Protein AF-A0A958VMY9-F1 (afdb_monomer_lite)

Secondary structure (DSSP, 8-state):
-BSS--TT--HHHHHTTHHHHTTEEE-------GGGTTSSHHHHHHHHHHHHTTT-EEEEEES-HHHHHHHHHTT-EEEEE-SSSSP-EEEEE-

Structure (mmCIF, N/CA/C/O backbone):
data_AF-A0A958VMY9-F1
#
_entry.id   AF-A0A958VMY9-F1
#
loop_
_atom_site.group_PDB
_atom_site.id
_atom_site.type_symbol
_atom_site.label_atom_id
_atom_site.label_alt_id
_atom_site.label_comp_id
_atom_site.label_asym_id
_atom_site.label_entity_id
_atom_site.label_seq_id
_atom_site.pdbx_PDB_ins_code
_atom_site.Cartn_x
_atom_site.Cartn_y
_atom_site.Cartn_z
_atom_site.occupancy
_atom_site.B_iso_or_equiv
_atom_site.auth_seq_id
_atom_site.auth_comp_id
_atom_site.auth_asym_id
_atom_site.auth_atom_id
_atom_site.pdbx_PDB_model_num
ATOM 1 N N . VAL A 1 1 ? -7.004 -9.286 -1.888 1.00 83.50 1 VAL A N 1
ATOM 2 C CA . VAL A 1 1 ? -7.101 -8.333 -0.757 1.00 83.50 1 VAL A CA 1
ATOM 3 C C . VAL A 1 1 ? -7.350 -9.103 0.526 1.00 83.50 1 VAL A C 1
ATOM 5 O O . VAL A 1 1 ? -8.068 -10.097 0.483 1.00 83.50 1 VAL A O 1
ATOM 8 N N . LEU A 1 2 ? -6.710 -8.709 1.625 1.00 85.88 2 LEU A N 1
ATOM 9 C CA . LEU A 1 2 ? -6.688 -9.439 2.894 1.00 85.88 2 LEU A CA 1
ATOM 10 C C . LEU A 1 2 ? -7.306 -8.597 4.020 1.00 85.88 2 LEU A C 1
ATOM 12 O O . LEU A 1 2 ? -7.226 -7.372 4.008 1.00 85.88 2 LEU A O 1
ATOM 16 N N . LYS A 1 3 ? -7.911 -9.263 5.009 1.00 89.25 3 LYS A N 1
ATOM 17 C CA . LYS A 1 3 ? -8.450 -8.637 6.237 1.00 89.25 3 LYS A CA 1
ATOM 18 C C . LYS A 1 3 ? -7.509 -8.768 7.446 1.00 89.25 3 LYS A C 1
ATOM 20 O O . LYS A 1 3 ? -7.898 -8.465 8.565 1.00 89.25 3 LYS A O 1
ATOM 25 N N . LYS A 1 4 ? -6.304 -9.286 7.212 1.00 88.19 4 LYS A N 1
ATOM 26 C CA . LYS A 1 4 ? -5.199 -9.420 8.164 1.00 88.19 4 LYS A CA 1
ATOM 27 C C . LYS A 1 4 ? -3.883 -9.385 7.388 1.00 88.19 4 LYS A C 1
ATOM 29 O O . LYS A 1 4 ? -3.897 -9.622 6.178 1.00 88.19 4 LYS A O 1
ATOM 34 N N . LEU A 1 5 ? -2.777 -9.113 8.072 1.00 90.19 5 LEU A N 1
ATOM 35 C CA . LEU A 1 5 ? -1.450 -9.162 7.460 1.00 90.19 5 LEU A CA 1
ATOM 36 C C . LEU A 1 5 ? -1.023 -10.601 7.125 1.00 90.19 5 LEU A C 1
ATOM 38 O O . LEU A 1 5 ? -1.462 -11.538 7.808 1.00 90.19 5 LEU A O 1
ATOM 42 N N . PRO A 1 6 ? -0.185 -10.783 6.089 1.00 86.69 6 PRO A N 1
ATOM 43 C CA . PRO A 1 6 ? 0.510 -12.043 5.854 1.00 86.69 6 PRO A CA 1
ATOM 44 C C . PRO A 1 6 ? 1.534 -12.336 6.975 1.00 86.69 6 PRO A C 1
ATOM 46 O O . PRO A 1 6 ? 1.952 -11.409 7.672 1.00 86.69 6 PRO A O 1
ATOM 49 N N . PRO A 1 7 ? 1.928 -13.607 7.183 1.00 84.00 7 PRO A N 1
ATOM 50 C CA . PRO A 1 7 ? 2.963 -13.976 8.157 1.00 84.00 7 PRO A CA 1
ATOM 51 C C . PRO A 1 7 ? 4.306 -13.267 7.945 1.00 84.00 7 PRO A C 1
ATOM 53 O O . PRO A 1 7 ? 5.016 -13.018 8.912 1.00 84.00 7 PRO A O 1
ATOM 56 N N . GLU A 1 8 ? 4.628 -12.933 6.698 1.00 85.31 8 GLU A N 1
ATOM 57 C CA . GLU A 1 8 ? 5.883 -12.307 6.275 1.00 85.31 8 GLU A CA 1
ATOM 58 C C . GLU A 1 8 ? 5.850 -10.769 6.337 1.00 85.31 8 GLU A C 1
ATOM 60 O O . GLU A 1 8 ? 6.750 -10.119 5.817 1.00 85.31 8 GLU A O 1
ATOM 65 N N . ALA A 1 9 ? 4.809 -10.181 6.937 1.00 85.12 9 ALA A N 1
ATOM 66 C CA . ALA A 1 9 ? 4.662 -8.734 7.061 1.00 85.12 9 ALA A CA 1
ATOM 67 C C . ALA A 1 9 ? 5.796 -8.089 7.876 1.00 85.12 9 ALA A C 1
ATOM 69 O O . ALA A 1 9 ? 6.259 -8.649 8.876 1.00 85.12 9 ALA A O 1
ATOM 70 N N . SER A 1 10 ? 6.195 -6.885 7.475 1.00 85.56 10 SER A N 1
ATOM 71 C CA . SER A 1 10 ? 7.288 -6.134 8.084 1.00 85.56 10 SER A CA 1
ATOM 72 C C . SER A 1 10 ? 6.941 -5.629 9.495 1.00 85.56 10 SER A C 1
ATOM 74 O O . SER A 1 10 ? 5.805 -5.702 9.992 1.00 85.56 10 SER A O 1
ATOM 76 N N . GLN A 1 11 ? 7.944 -5.075 10.183 1.00 85.56 11 GLN A N 1
ATOM 77 C CA . GLN A 1 11 ? 7.693 -4.367 11.438 1.00 85.56 11 GLN A CA 1
ATOM 78 C C . GLN A 1 11 ? 6.848 -3.105 11.202 1.00 85.56 11 GLN A C 1
ATOM 80 O O . GLN A 1 11 ? 5.992 -2.789 12.033 1.00 85.56 11 GLN A O 1
ATOM 85 N N . LEU A 1 12 ? 7.041 -2.420 10.068 1.00 87.50 12 LEU A N 1
ATOM 86 C CA . LEU A 1 12 ? 6.246 -1.254 9.702 1.00 87.50 12 LEU A CA 1
ATOM 87 C C . LEU A 1 12 ? 4.784 -1.651 9.488 1.00 87.50 12 LEU A C 1
ATOM 89 O O . LEU A 1 12 ? 3.905 -1.057 10.108 1.00 87.50 12 LEU A O 1
ATOM 93 N N . ASP A 1 13 ? 4.512 -2.727 8.744 1.00 89.00 13 ASP A N 1
ATOM 94 C CA . ASP A 1 13 ? 3.163 -3.283 8.587 1.00 89.00 13 ASP A CA 1
ATOM 95 C C . ASP A 1 13 ? 2.471 -3.497 9.939 1.00 89.00 13 ASP A C 1
ATOM 97 O O . ASP A 1 13 ? 1.297 -3.158 10.135 1.00 89.00 13 ASP A O 1
ATOM 101 N N . SER A 1 14 ? 3.208 -4.054 10.904 1.00 89.75 14 SER A N 1
ATOM 102 C CA . SER A 1 14 ? 2.678 -4.353 12.233 1.00 89.75 14 SER A CA 1
ATOM 103 C C . SER A 1 14 ? 2.220 -3.109 12.992 1.00 89.75 14 SER A C 1
ATOM 105 O O . SER A 1 14 ? 1.208 -3.186 13.69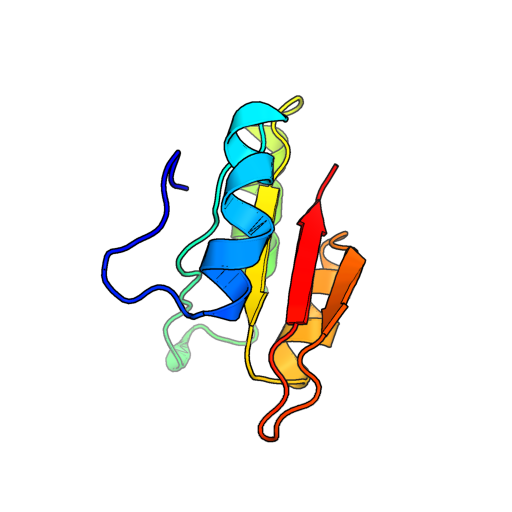5 1.00 89.75 14 SER A O 1
ATOM 107 N N . ASN A 1 15 ? 2.880 -1.966 12.794 1.00 93.31 15 ASN A N 1
ATOM 108 C CA . ASN A 1 15 ? 2.491 -0.686 13.392 1.00 93.31 15 ASN A CA 1
ATOM 109 C C . ASN A 1 15 ? 1.163 -0.156 12.817 1.00 93.31 15 ASN A C 1
ATOM 111 O O . ASN A 1 15 ? 0.464 0.624 13.464 1.00 93.31 15 ASN A O 1
ATOM 115 N N . TYR A 1 16 ? 0.768 -0.632 11.634 1.00 95.38 16 TYR A N 1
ATOM 116 C CA . TYR A 1 16 ? -0.420 -0.192 10.903 1.00 95.38 16 TYR A CA 1
ATOM 117 C C . TYR A 1 16 ? -1.580 -1.197 10.913 1.00 95.38 16 TYR A C 1
ATOM 119 O O . TYR A 1 16 ? -2.614 -0.956 10.288 1.00 95.38 16 TYR A O 1
ATOM 127 N N . LYS A 1 17 ? -1.497 -2.278 11.707 1.00 93.12 17 LYS A N 1
ATOM 128 C CA . LYS A 1 17 ? -2.588 -3.264 11.890 1.00 93.12 17 LYS A CA 1
ATOM 129 C C . LYS A 1 17 ? -3.936 -2.633 12.264 1.00 93.12 17 LYS A C 1
ATOM 131 O O . LYS A 1 17 ? -4.976 -3.153 11.860 1.00 93.12 17 LYS A O 1
ATOM 136 N N . TYR A 1 18 ? -3.937 -1.495 12.965 1.00 94.25 18 TYR A N 1
ATOM 137 C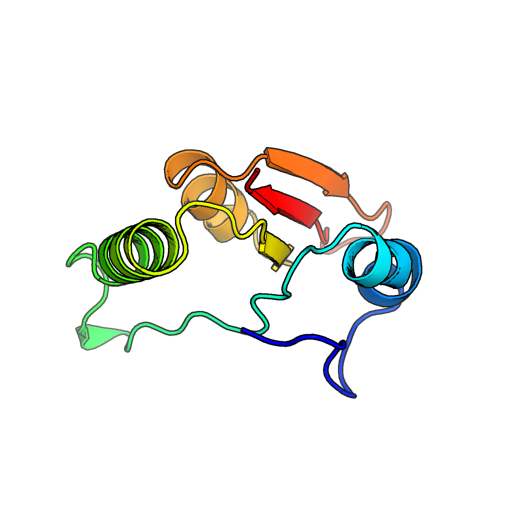 CA . TYR A 1 18 ? -5.161 -0.763 13.321 1.00 94.25 18 TYR A CA 1
ATOM 138 C C . TYR A 1 18 ? -5.997 -0.351 12.091 1.00 94.25 18 TYR A C 1
ATOM 140 O O . TYR A 1 18 ? -7.193 -0.077 12.202 1.00 94.25 18 TYR A O 1
ATOM 148 N N . LEU A 1 19 ? -5.405 -0.297 10.891 1.00 95.94 19 LEU A N 1
ATOM 149 C CA . LEU A 1 19 ? -6.128 0.021 9.661 1.00 95.94 19 LEU A CA 1
ATOM 150 C C . LEU A 1 19 ? -7.216 -1.015 9.338 1.00 95.94 19 LEU A C 1
ATOM 152 O O . LEU A 1 19 ? -8.253 -0.631 8.790 1.00 95.94 19 LEU A O 1
ATOM 156 N N . PHE A 1 20 ? -7.059 -2.280 9.746 1.00 94.94 20 PHE A N 1
ATOM 157 C CA . PHE A 1 20 ? -8.131 -3.277 9.613 1.00 94.94 20 PHE A CA 1
ATOM 158 C C . PHE A 1 20 ? -9.364 -2.911 10.444 1.00 94.94 20 PHE A C 1
ATOM 160 O O . PHE A 1 20 ? -10.487 -3.041 9.959 1.00 94.94 20 PHE A O 1
ATOM 167 N N . GLU A 1 21 ? -9.171 -2.382 11.654 1.00 93.94 21 GLU A N 1
ATOM 168 C CA . GLU A 1 21 ? -10.260 -1.916 12.525 1.00 93.94 21 GLU A CA 1
ATOM 169 C C . GLU A 1 21 ? -10.962 -0.686 11.932 1.00 93.94 21 GLU A C 1
ATOM 171 O O . GLU A 1 21 ? -12.176 -0.531 12.047 1.00 93.94 21 GLU A O 1
ATOM 176 N N . LYS A 1 22 ? -10.219 0.153 11.196 1.00 94.69 22 LYS A N 1
ATOM 177 C CA . LYS A 1 22 ? -10.767 1.278 10.414 1.00 94.69 22 LYS A CA 1
ATOM 178 C C . LYS A 1 22 ? -11.433 0.847 9.099 1.00 94.69 22 LYS A C 1
ATOM 180 O O . LYS A 1 22 ? -11.832 1.708 8.305 1.00 94.69 22 LYS A O 1
ATOM 185 N N . GLY A 1 23 ? -11.550 -0.459 8.861 1.00 94.38 23 GLY A N 1
ATOM 18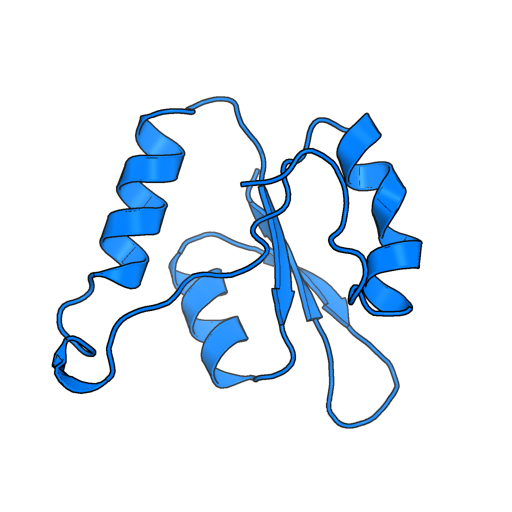6 C CA . GLY A 1 23 ? -12.221 -1.049 7.707 1.00 94.38 23 GLY A CA 1
ATOM 187 C C . GLY A 1 23 ? -11.385 -1.086 6.429 1.00 94.38 23 GLY A C 1
ATOM 188 O O . GLY A 1 23 ? -11.949 -1.329 5.362 1.00 94.38 23 GLY A O 1
ATOM 189 N N . TYR A 1 24 ? -10.072 -0.847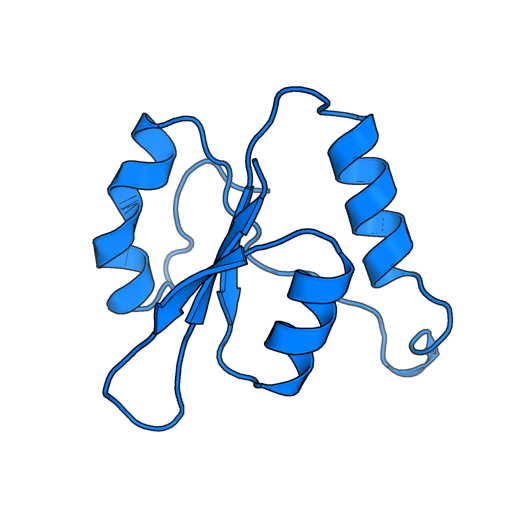 6.494 1.00 96.75 24 TYR A N 1
ATOM 190 C CA . TYR A 1 24 ? -9.191 -0.988 5.335 1.00 96.75 24 TYR A CA 1
ATOM 191 C C . TYR A 1 24 ? -8.873 -2.462 5.062 1.00 96.75 2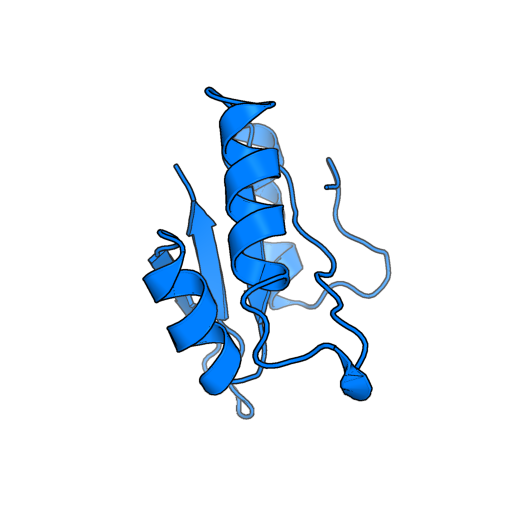4 TYR A C 1
ATOM 193 O O . TYR A 1 24 ? -8.679 -3.258 5.979 1.00 96.75 24 TYR A O 1
ATOM 201 N N . GLN A 1 25 ? -8.774 -2.822 3.784 1.00 95.69 25 GLN A N 1
ATOM 202 C CA . GLN A 1 25 ? -8.278 -4.124 3.342 1.00 95.69 25 GLN A CA 1
ATOM 203 C C . GLN A 1 25 ? -6.856 -4.000 2.801 1.00 95.69 25 GLN A C 1
ATOM 205 O O . GLN A 1 25 ? -6.529 -3.042 2.106 1.00 95.69 25 GLN A O 1
ATOM 210 N N . TYR A 1 26 ? -6.021 -4.986 3.093 1.00 96.06 26 TYR A N 1
ATOM 211 C CA . TYR A 1 26 ? -4.617 -4.979 2.705 1.00 96.06 26 TYR A CA 1
ATOM 212 C C . TYR A 1 26 ? -4.424 -5.571 1.301 1.00 96.06 26 TYR A C 1
ATOM 214 O O . TYR A 1 26 ? -4.964 -6.642 0.984 1.00 96.06 26 TYR A O 1
ATOM 222 N N . ILE A 1 27 ? -3.670 -4.891 0.440 1.00 95.19 27 ILE A N 1
ATOM 223 C CA . ILE A 1 27 ? -3.221 -5.428 -0.850 1.00 95.19 27 ILE A CA 1
ATOM 224 C C . ILE A 1 27 ? -1.826 -6.014 -0.636 1.00 95.19 27 ILE A C 1
ATOM 226 O O . ILE A 1 27 ? -0.844 -5.292 -0.705 1.00 95.19 27 ILE A O 1
ATOM 230 N N . GLY A 1 28 ? -1.750 -7.324 -0.377 1.00 91.69 28 GLY A N 1
ATOM 231 C CA . GLY A 1 28 ? -0.465 -7.972 -0.084 1.00 91.69 28 GLY A CA 1
ATOM 232 C C . GLY A 1 28 ? 0.466 -8.117 -1.285 1.00 91.69 28 GLY A C 1
ATOM 233 O O . GLY A 1 28 ? 1.674 -8.057 -1.128 1.00 91.69 28 GLY A O 1
ATOM 234 N N . PHE A 1 29 ? -0.075 -8.292 -2.490 1.00 90.62 29 PHE A N 1
ATOM 235 C CA . PHE A 1 29 ? 0.715 -8.209 -3.715 1.00 90.62 29 PHE A CA 1
ATOM 236 C C . PHE A 1 29 ? -0.176 -7.866 -4.908 1.00 90.62 29 PHE A C 1
ATOM 238 O O . PHE A 1 29 ? -1.346 -8.257 -4.973 1.00 90.62 29 PHE A O 1
ATOM 245 N N . LEU A 1 30 ? 0.408 -7.163 -5.874 1.00 93.25 30 LEU A N 1
ATOM 246 C CA . LEU A 1 30 ? -0.133 -6.971 -7.212 1.00 93.25 30 LEU A CA 1
ATOM 247 C C . LEU A 1 30 ? 0.968 -7.333 -8.200 1.00 93.25 30 LEU A C 1
ATOM 249 O O . LEU A 1 30 ? 1.998 -6.668 -8.262 1.00 93.25 30 LEU A O 1
ATOM 253 N N . PHE A 1 31 ? 0.754 -8.394 -8.970 1.00 92.62 31 PHE A N 1
ATOM 254 C CA . PHE A 1 31 ? 1.769 -8.911 -9.874 1.00 92.62 31 PHE A CA 1
ATOM 255 C C . PHE A 1 31 ? 1.279 -8.887 -11.317 1.00 92.62 31 PHE A C 1
ATOM 257 O O . PHE A 1 31 ? 0.223 -9.428 -11.644 1.00 92.62 31 PHE A O 1
ATOM 264 N N . VAL A 1 32 ? 2.090 -8.293 -12.190 1.00 92.69 32 VAL A N 1
ATOM 265 C CA . VAL A 1 32 ? 1.945 -8.387 -13.642 1.00 92.69 32 VAL A CA 1
ATOM 266 C C . VAL A 1 32 ? 3.187 -9.084 -14.175 1.00 92.69 32 VAL A C 1
ATOM 268 O O . VAL A 1 32 ? 4.312 -8.625 -13.930 1.00 92.69 32 VAL A O 1
ATOM 271 N N . LYS A 1 33 ? 2.971 -10.184 -14.906 1.00 91.88 33 LYS A N 1
ATOM 272 C CA . LYS A 1 33 ? 4.044 -10.942 -15.558 1.00 91.88 33 LYS A CA 1
ATOM 273 C C . LYS A 1 33 ? 4.950 -9.994 -16.358 1.00 91.88 33 LYS A C 1
ATOM 275 O O . LYS A 1 33 ? 4.400 -9.124 -17.039 1.00 91.88 33 LYS A O 1
ATOM 280 N N . PRO A 1 34 ? 6.290 -10.110 -16.277 1.00 92.38 34 PRO A N 1
ATOM 281 C CA . PRO A 1 34 ? 7.220 -9.190 -16.935 1.00 92.38 34 PRO A CA 1
ATOM 282 C C . PRO A 1 34 ? 6.904 -8.915 -18.409 1.00 92.38 34 PRO A C 1
ATOM 284 O O . PRO A 1 34 ? 6.871 -7.758 -18.821 1.00 92.38 34 PRO A O 1
ATOM 287 N N . GLU A 1 35 ? 6.583 -9.961 -19.164 1.00 94.62 35 GLU A N 1
ATOM 288 C CA . GLU A 1 35 ? 6.225 -9.930 -20.583 1.00 94.62 35 GLU A CA 1
ATOM 289 C C . GLU A 1 35 ? 4.901 -9.207 -20.882 1.00 94.62 35 GLU A C 1
ATOM 291 O O . GLU A 1 35 ? 4.674 -8.785 -22.009 1.00 94.62 35 GLU A O 1
ATOM 296 N N . MET A 1 36 ? 4.056 -9.006 -19.868 1.00 92.31 36 MET A N 1
ATOM 297 C CA . MET A 1 36 ? 2.772 -8.301 -19.963 1.00 92.31 36 MET A CA 1
ATOM 298 C C . MET A 1 36 ? 2.815 -6.900 -19.329 1.00 92.31 36 MET A C 1
ATOM 300 O O . MET A 1 36 ? 1.788 -6.221 -19.218 1.00 92.31 36 MET A O 1
ATOM 304 N N . ARG A 1 37 ? 3.984 -6.435 -18.869 1.00 87.38 37 ARG A N 1
ATOM 305 C CA . ARG A 1 37 ? 4.138 -5.072 -18.336 1.00 87.38 37 ARG A CA 1
ATOM 306 C C . ARG A 1 37 ? 3.998 -4.040 -19.459 1.00 87.38 37 ARG A C 1
ATOM 308 O O . ARG A 1 37 ? 4.074 -4.365 -20.633 1.00 87.38 37 ARG A O 1
ATOM 315 N N . LYS A 1 38 ? 3.787 -2.772 -19.091 1.00 85.75 38 LYS A N 1
ATOM 316 C CA . LYS A 1 38 ? 3.528 -1.643 -20.019 1.00 85.75 38 LYS A CA 1
ATOM 317 C C . LYS A 1 38 ? 2.197 -1.711 -20.789 1.00 85.75 38 LYS A C 1
ATOM 319 O O . LYS A 1 38 ? 1.907 -0.803 -21.554 1.00 85.75 38 LYS A O 1
ATOM 324 N N . HIS A 1 39 ? 1.344 -2.692 -20.497 1.00 89.69 39 HIS A N 1
ATOM 325 C CA . HIS A 1 39 ? -0.034 -2.777 -21.000 1.00 89.69 39 HIS A CA 1
ATOM 326 C C . HIS A 1 39 ? -1.082 -2.245 -20.003 1.00 89.69 39 HIS A C 1
ATOM 328 O O . HIS A 1 39 ? -2.243 -2.619 -20.069 1.00 89.69 39 HIS A O 1
ATOM 334 N N . HIS A 1 40 ? -0.679 -1.419 -19.028 1.00 92.25 40 HIS A N 1
ATOM 335 C CA . HIS A 1 40 ? -1.554 -0.836 -17.991 1.00 92.25 40 HIS A CA 1
ATOM 336 C C . HIS A 1 40 ? -2.350 -1.825 -17.111 1.00 92.25 40 HIS A C 1
ATOM 338 O O . HIS A 1 40 ? -3.148 -1.390 -16.284 1.00 92.25 40 HIS A O 1
ATOM 344 N N . LEU A 1 41 ? -2.073 -3.129 -17.193 1.00 95.19 41 LEU A N 1
ATOM 345 C CA . LEU A 1 41 ? -2.830 -4.182 -16.502 1.00 95.19 41 LEU A CA 1
ATOM 346 C C . LEU A 1 41 ? -2.913 -4.002 -14.979 1.00 95.19 41 LEU A C 1
ATOM 348 O O . LEU A 1 41 ? -3.953 -4.262 -14.385 1.00 95.19 41 LEU A O 1
ATOM 352 N N . GLY A 1 42 ? -1.845 -3.522 -14.333 1.00 95.25 42 GLY A N 1
ATOM 353 C CA . GLY A 1 42 ? -1.872 -3.250 -12.890 1.00 95.25 42 GLY A CA 1
ATOM 354 C C . GLY A 1 42 ? -2.851 -2.127 -12.527 1.00 95.25 42 GLY A C 1
ATOM 355 O O . GLY A 1 42 ? -3.619 -2.246 -11.574 1.00 95.25 42 GLY A O 1
ATOM 356 N N . SER A 1 43 ? -2.871 -1.056 -13.323 1.00 96.19 43 SER A N 1
ATOM 357 C CA . SER A 1 43 ? -3.818 0.052 -13.155 1.00 96.19 43 SER A CA 1
ATOM 358 C C . SER A 1 43 ? -5.252 -0.360 -13.469 1.00 96.19 43 SER A C 1
ATOM 360 O O . SER A 1 43 ? -6.183 0.046 -12.771 1.00 96.19 43 SER A O 1
ATOM 362 N N . GLU A 1 44 ? -5.444 -1.184 -14.497 1.00 96.56 44 GLU A N 1
ATOM 363 C CA . GLU A 1 44 ? -6.752 -1.734 -14.840 1.00 96.56 44 GLU A CA 1
ATOM 364 C C . GLU A 1 44 ? -7.283 -2.624 -13.715 1.00 96.56 44 GLU A C 1
ATOM 366 O O . GLU A 1 44 ? -8.419 -2.445 -13.276 1.00 96.56 44 GLU A O 1
ATOM 371 N N . TRP A 1 45 ? -6.439 -3.495 -13.158 1.00 96.19 45 TRP A N 1
ATOM 372 C CA . TRP A 1 45 ? -6.799 -4.330 -12.018 1.00 96.19 45 TRP A CA 1
ATOM 373 C C . TRP A 1 45 ? -7.221 -3.491 -10.806 1.00 96.19 45 TRP A C 1
ATOM 375 O O . TRP A 1 45 ? -8.288 -3.729 -10.242 1.00 96.19 45 TRP A O 1
ATOM 385 N N . LEU A 1 46 ? -6.450 -2.455 -10.445 1.00 96.44 46 LEU A N 1
ATOM 386 C CA . LEU A 1 46 ? -6.821 -1.534 -9.362 1.00 96.44 46 LEU A CA 1
ATOM 387 C C . LEU A 1 46 ? -8.135 -0.808 -9.667 1.00 96.44 46 LEU A C 1
ATOM 389 O O . LEU A 1 46 ? -8.955 -0.604 -8.775 1.00 96.44 46 LEU A O 1
ATOM 393 N N . THR A 1 47 ? -8.361 -0.420 -10.920 1.00 95.50 47 THR A N 1
ATOM 394 C CA . THR A 1 47 ? -9.602 0.235 -11.349 1.00 95.50 47 THR A CA 1
ATOM 395 C C . THR A 1 47 ? -10.803 -0.690 -11.192 1.00 95.50 47 THR A C 1
ATOM 397 O O . THR A 1 47 ? -11.825 -0.272 -10.648 1.00 95.50 47 THR A O 1
ATOM 400 N N . LEU A 1 48 ? -10.685 -1.947 -11.621 1.00 95.25 48 LEU A N 1
ATOM 401 C CA . LEU A 1 48 ? -11.735 -2.953 -11.477 1.00 95.25 48 LEU A CA 1
ATOM 402 C C . LEU A 1 48 ? -11.987 -3.300 -10.010 1.00 95.25 48 LEU A C 1
ATOM 404 O O . LEU A 1 48 ? -13.146 -3.354 -9.605 1.00 95.25 48 LEU A O 1
ATOM 408 N N . LEU A 1 49 ? -10.932 -3.444 -9.202 1.00 94.31 49 LEU A N 1
ATOM 409 C CA . LEU A 1 49 ? -11.043 -3.660 -7.759 1.00 94.31 49 LEU A CA 1
ATOM 410 C C . LEU A 1 49 ? -11.863 -2.539 -7.109 1.00 94.31 49 LEU A C 1
ATOM 412 O O . LEU A 1 49 ? -12.888 -2.804 -6.488 1.00 94.31 49 LEU A O 1
ATOM 416 N N . LYS A 1 50 ? -11.459 -1.282 -7.321 1.00 93.19 50 LYS A N 1
ATOM 417 C CA . LYS A 1 50 ? -12.136 -0.101 -6.766 1.00 93.19 50 LYS A CA 1
ATOM 418 C C . LYS A 1 50 ? -13.595 0.002 -7.221 1.00 93.19 50 LYS A C 1
ATOM 420 O O . LYS A 1 50 ? -14.462 0.330 -6.418 1.00 93.19 50 LYS A O 1
ATOM 425 N N . LYS A 1 51 ? -13.887 -0.315 -8.489 1.00 92.81 51 LYS A N 1
ATOM 426 C CA . LYS A 1 51 ? -15.261 -0.333 -9.024 1.00 92.81 51 LYS A CA 1
ATOM 427 C C . LYS A 1 51 ? -16.120 -1.427 -8.391 1.00 92.81 51 LYS A C 1
ATOM 429 O O . LYS A 1 51 ? -17.265 -1.161 -8.039 1.00 92.81 51 LYS A O 1
ATOM 434 N N . ALA A 1 52 ? -15.578 -2.634 -8.235 1.00 90.88 52 ALA A N 1
ATOM 435 C CA . ALA A 1 52 ? -16.288 -3.761 -7.635 1.00 90.88 52 ALA A CA 1
ATOM 436 C C . ALA A 1 52 ? -16.582 -3.535 -6.143 1.00 90.88 52 ALA A C 1
ATOM 438 O O . ALA A 1 52 ? -17.558 -4.063 -5.613 1.00 90.88 52 ALA A O 1
ATOM 439 N N . THR A 1 53 ? -15.761 -2.731 -5.465 1.00 86.44 53 THR A N 1
ATOM 440 C CA . THR A 1 53 ? -15.872 -2.468 -4.030 1.00 86.44 53 THR A CA 1
ATOM 441 C C . THR A 1 53 ? -15.902 -0.966 -3.738 1.00 86.44 53 THR A C 1
ATOM 443 O O . THR A 1 53 ? -15.041 -0.445 -3.034 1.00 86.44 53 THR A O 1
ATOM 446 N N . SER A 1 54 ? -16.901 -0.255 -4.261 1.00 79.38 54 SER A N 1
ATOM 447 C CA . SER A 1 54 ? -16.954 1.221 -4.275 1.00 79.38 54 SER A CA 1
ATOM 448 C C . SER A 1 54 ? -16.885 1.932 -2.913 1.00 79.38 54 SER A C 1
ATOM 450 O O . SER A 1 54 ? -16.646 3.134 -2.871 1.00 79.38 54 SER A O 1
ATOM 452 N N . LYS A 1 55 ? -17.092 1.221 -1.797 1.00 88.62 55 LYS A N 1
ATOM 453 C CA . LYS A 1 55 ? -16.964 1.752 -0.422 1.00 88.62 55 LYS A CA 1
ATOM 454 C C . LYS A 1 55 ? -15.743 1.213 0.333 1.00 88.62 55 LYS A C 1
ATOM 456 O O . LYS A 1 55 ? -15.561 1.530 1.508 1.00 88.62 55 LYS A O 1
ATOM 461 N N . GLN A 1 56 ? -14.961 0.340 -0.296 1.00 94.62 56 GLN A N 1
ATOM 462 C CA . GLN A 1 56 ? -13.845 -0.339 0.343 1.00 94.62 56 GLN A CA 1
ATOM 463 C C . GLN A 1 56 ? -12.584 0.508 0.251 1.00 94.62 56 GLN A C 1
ATOM 465 O O . GLN A 1 56 ? -12.165 0.917 -0.828 1.00 94.62 56 GLN A O 1
ATOM 470 N N . ARG A 1 57 ? -11.950 0.693 1.405 1.00 96.19 57 ARG A N 1
ATOM 471 C CA . ARG A 1 57 ? -10.656 1.359 1.524 1.00 96.19 57 ARG A CA 1
ATOM 472 C C . ARG A 1 57 ? -9.538 0.333 1.466 1.00 96.19 57 ARG A C 1
ATOM 474 O O . ARG A 1 57 ? -9.715 -0.790 1.951 1.00 96.19 57 ARG A O 1
ATOM 481 N N . PHE A 1 58 ? -8.393 0.712 0.921 1.00 97.19 58 PHE A N 1
ATOM 482 C CA . PHE A 1 58 ? -7.253 -0.189 0.779 1.00 97.19 58 PHE A CA 1
ATOM 483 C C . PHE A 1 58 ? -5.998 0.396 1.390 1.00 97.19 58 PHE A C 1
ATOM 485 O O . PHE A 1 58 ? -5.837 1.611 1.435 1.00 97.19 58 PHE A O 1
ATOM 492 N N . TRP A 1 59 ? -5.113 -0.471 1.852 1.00 97.50 59 TRP A N 1
ATOM 493 C CA . TRP A 1 59 ? -3.776 -0.079 2.262 1.00 97.50 59 TRP A CA 1
ATOM 494 C C . TRP A 1 59 ? -2.756 -1.120 1.826 1.00 97.50 59 TRP A C 1
ATOM 496 O O . TRP A 1 59 ? -3.117 -2.263 1.528 1.00 97.50 59 TRP A O 1
ATOM 506 N N . LEU A 1 60 ? -1.507 -0.692 1.717 1.00 96.94 60 LEU A N 1
ATOM 507 C CA . LEU A 1 60 ? -0.379 -1.514 1.306 1.00 96.94 60 LEU A CA 1
ATOM 508 C C . LEU A 1 60 ? 0.928 -0.888 1.778 1.00 96.94 60 LEU A C 1
ATOM 510 O O . LEU A 1 60 ? 0.978 0.309 2.071 1.00 96.94 60 LEU A O 1
ATOM 514 N N . THR A 1 61 ? 1.963 -1.709 1.787 1.00 95.62 61 THR A N 1
ATOM 515 C CA . THR A 1 61 ? 3.353 -1.317 1.992 1.00 95.62 61 THR A CA 1
ATOM 516 C C . THR A 1 61 ? 4.168 -1.630 0.746 1.00 95.62 61 THR A C 1
ATOM 518 O O . THR A 1 61 ? 3.845 -2.551 -0.009 1.00 95.62 61 THR A O 1
ATOM 521 N N . ILE A 1 62 ? 5.171 -0.801 0.470 1.00 95.12 62 ILE A N 1
ATOM 522 C CA . ILE A 1 62 ? 6.084 -0.952 -0.670 1.00 95.12 62 ILE A CA 1
ATOM 523 C C . ILE A 1 62 ? 7.498 -0.572 -0.263 1.00 95.12 62 ILE A C 1
ATOM 525 O O . ILE A 1 62 ? 7.673 0.322 0.552 1.00 95.12 62 ILE A O 1
ATOM 529 N N . GLU A 1 63 ? 8.486 -1.177 -0.912 1.00 92.94 63 GLU A N 1
ATOM 530 C CA . GLU A 1 63 ? 9.916 -0.936 -0.653 1.00 92.94 63 GLU A CA 1
ATOM 531 C C . GLU A 1 63 ? 10.645 -0.354 -1.882 1.00 92.94 63 GLU A C 1
ATOM 533 O O . GLU A 1 63 ? 11.857 -0.166 -1.888 1.00 92.94 63 GLU A O 1
ATOM 538 N N . GLU A 1 64 ? 9.908 -0.055 -2.960 1.00 92.12 64 GLU A N 1
ATOM 539 C CA . GLU A 1 64 ? 10.468 0.488 -4.201 1.00 92.12 64 GLU A CA 1
ATOM 540 C C . GLU A 1 64 ? 9.840 1.839 -4.560 1.00 92.12 64 GLU A C 1
ATOM 542 O O . GLU A 1 64 ? 8.626 1.957 -4.746 1.00 92.12 64 GLU A O 1
ATOM 547 N N . GLU A 1 65 ? 10.676 2.852 -4.789 1.00 91.50 65 GLU A N 1
ATOM 548 C CA . GLU A 1 65 ? 10.221 4.198 -5.165 1.00 91.50 65 GLU A CA 1
ATOM 549 C C . GLU A 1 65 ? 9.414 4.208 -6.479 1.00 91.50 65 GLU A C 1
ATOM 551 O O . GLU A 1 65 ? 8.446 4.955 -6.635 1.00 91.50 65 GLU A O 1
ATOM 556 N N . SER A 1 66 ? 9.744 3.319 -7.423 1.00 91.88 66 SER A N 1
ATOM 557 C CA . SER A 1 66 ? 8.984 3.194 -8.674 1.00 91.88 66 SER A CA 1
ATOM 558 C C . SER A 1 66 ? 7.528 2.757 -8.438 1.00 91.88 66 SER A C 1
ATOM 560 O O . SER A 1 66 ? 6.614 3.213 -9.137 1.00 91.88 66 SER A O 1
ATOM 562 N N . LEU A 1 67 ? 7.293 1.928 -7.412 1.00 94.06 67 LEU A N 1
ATOM 563 C CA . LEU A 1 67 ? 5.960 1.498 -7.002 1.00 94.06 67 LEU A CA 1
ATOM 564 C C . LEU A 1 67 ? 5.201 2.634 -6.325 1.00 94.06 67 LEU A C 1
ATOM 566 O O . LEU A 1 67 ? 4.002 2.771 -6.566 1.00 94.06 67 LEU A O 1
ATOM 570 N N . LYS A 1 68 ? 5.883 3.488 -5.556 1.00 95.88 68 LYS A N 1
ATOM 571 C CA . LYS A 1 68 ? 5.278 4.671 -4.927 1.00 95.88 68 LYS A CA 1
ATOM 572 C C . LYS A 1 68 ? 4.594 5.538 -5.976 1.00 95.88 68 LYS A C 1
ATOM 574 O O . LYS A 1 68 ? 3.388 5.767 -5.901 1.00 95.88 68 LYS A O 1
ATOM 579 N N . TYR A 1 69 ? 5.330 5.897 -7.027 1.00 94.31 69 TYR A N 1
ATOM 580 C CA . TYR A 1 69 ? 4.789 6.677 -8.138 1.00 94.31 69 TYR A CA 1
ATOM 581 C C . TYR A 1 69 ? 3.634 5.966 -8.863 1.00 94.31 69 TYR A C 1
ATOM 583 O O . TYR A 1 69 ? 2.638 6.591 -9.240 1.00 94.31 69 TYR A O 1
ATOM 591 N N . PHE A 1 70 ? 3.738 4.647 -9.058 1.00 95.56 70 PHE A N 1
ATOM 592 C CA . PHE A 1 70 ? 2.659 3.850 -9.639 1.00 95.56 70 PHE A CA 1
ATOM 593 C C . PHE A 1 70 ? 1.383 3.914 -8.787 1.00 95.56 70 PHE A C 1
ATOM 595 O O . PHE A 1 70 ? 0.302 4.154 -9.329 1.00 95.56 70 PHE A O 1
ATOM 602 N N . TYR A 1 71 ? 1.477 3.729 -7.473 1.00 97.56 71 TYR A N 1
ATOM 603 C CA . TYR A 1 71 ? 0.315 3.736 -6.587 1.00 97.56 71 TYR A CA 1
ATOM 604 C C . TYR A 1 71 ? -0.275 5.140 -6.412 1.00 97.56 71 TYR A C 1
ATOM 606 O O . TYR A 1 71 ? -1.500 5.276 -6.459 1.00 97.56 71 TYR A O 1
ATOM 614 N N . GLU A 1 72 ? 0.551 6.187 -6.336 1.00 97.50 72 GLU A N 1
ATOM 615 C CA . GLU A 1 72 ? 0.100 7.588 -6.338 1.00 97.50 72 GLU A CA 1
ATOM 616 C C . GLU A 1 72 ? -0.724 7.908 -7.591 1.00 97.50 72 GLU A C 1
ATOM 618 O O . GLU A 1 72 ? -1.852 8.398 -7.498 1.00 97.50 72 GLU A O 1
ATOM 623 N N . LYS A 1 73 ? -0.240 7.512 -8.776 1.00 96.12 73 LYS A N 1
ATOM 624 C CA . LYS A 1 73 ? -0.997 7.628 -10.036 1.00 96.12 73 LYS A CA 1
ATOM 625 C C . LYS A 1 73 ? -2.322 6.868 -10.036 1.00 96.12 73 LYS A C 1
ATOM 627 O O . LYS A 1 73 ? -3.234 7.228 -10.776 1.00 96.12 73 LYS A O 1
ATOM 632 N N . ASN A 1 74 ? -2.436 5.814 -9.232 1.00 97.06 74 ASN A N 1
ATOM 633 C CA . ASN A 1 74 ? -3.658 5.028 -9.083 1.00 97.06 74 ASN A CA 1
ATOM 634 C C . ASN A 1 74 ? -4.550 5.501 -7.918 1.00 97.06 74 ASN A C 1
ATOM 636 O O . ASN A 1 74 ? -5.556 4.842 -7.621 1.00 97.06 74 ASN A O 1
ATOM 640 N N . GLY A 1 75 ? -4.233 6.652 -7.317 1.00 96.75 75 GLY A N 1
ATOM 641 C CA . GLY A 1 75 ? -5.044 7.339 -6.313 1.00 96.75 75 GLY A CA 1
ATOM 642 C C . GLY A 1 75 ? -4.715 6.982 -4.865 1.00 96.75 75 GLY A C 1
ATOM 643 O O . GLY A 1 75 ? -5.488 7.338 -3.979 1.00 96.75 75 GLY A O 1
ATOM 644 N N . PHE A 1 76 ? -3.621 6.263 -4.613 1.00 97.81 76 PHE A N 1
ATOM 645 C CA . PHE A 1 76 ? -3.139 6.041 -3.253 1.00 97.81 76 PHE A CA 1
ATOM 646 C C . PHE A 1 76 ? -2.375 7.268 -2.749 1.00 97.81 76 PHE A C 1
ATOM 648 O O . PHE A 1 76 ? -1.802 8.025 -3.527 1.00 97.81 76 PHE A O 1
ATOM 655 N N . THR A 1 77 ? -2.328 7.439 -1.435 1.00 97.94 77 THR A N 1
ATOM 656 C CA . THR A 1 77 ? -1.551 8.485 -0.768 1.00 97.94 77 THR A CA 1
ATOM 657 C C . THR A 1 77 ? -0.628 7.864 0.263 1.00 97.94 77 THR A C 1
ATOM 659 O O . THR A 1 77 ? -1.063 6.988 1.015 1.00 97.94 77 THR A O 1
ATOM 662 N N . VAL A 1 78 ? 0.610 8.344 0.330 1.00 97.31 78 VAL A N 1
ATOM 663 C CA . VAL A 1 78 ? 1.555 7.995 1.396 1.00 97.31 78 VAL A CA 1
ATOM 664 C C . VAL A 1 78 ? 1.032 8.529 2.726 1.00 97.31 78 VAL A C 1
ATOM 666 O O . VAL A 1 78 ? 0.574 9.670 2.799 1.00 97.31 78 VAL A O 1
ATOM 669 N N . VAL A 1 79 ? 1.077 7.700 3.763 1.00 96.94 79 VAL A N 1
ATOM 670 C CA . VAL A 1 79 ? 0.735 8.097 5.137 1.00 96.94 79 VAL A CA 1
ATOM 671 C C . VAL A 1 79 ? 1.919 8.002 6.085 1.00 96.94 79 VAL A C 1
ATOM 673 O O . VAL A 1 79 ? 1.885 8.657 7.121 1.00 96.94 79 VAL A O 1
ATOM 676 N N . ASP A 1 80 ? 2.933 7.214 5.727 1.00 95.81 80 ASP A N 1
ATOM 677 C CA . ASP A 1 80 ? 4.159 7.052 6.500 1.00 95.81 80 ASP A CA 1
ATOM 678 C C . ASP A 1 80 ? 5.293 6.485 5.641 1.00 95.81 80 ASP A C 1
ATOM 680 O O . ASP A 1 80 ? 5.038 5.895 4.582 1.00 95.81 80 ASP A O 1
ATOM 684 N N . GLU A 1 81 ? 6.525 6.634 6.117 1.00 94.38 81 GLU A N 1
ATOM 685 C CA . GLU A 1 81 ? 7.717 6.001 5.559 1.00 94.38 81 GLU A CA 1
ATOM 686 C C . GLU A 1 81 ? 8.688 5.562 6.660 1.00 94.38 81 GLU A C 1
ATOM 688 O O . GLU A 1 81 ? 8.777 6.192 7.711 1.00 94.38 81 GLU A O 1
ATOM 693 N N . SER A 1 82 ? 9.425 4.476 6.432 1.00 92.00 82 SER A N 1
ATOM 694 C CA . SER A 1 82 ? 10.454 4.031 7.367 1.00 92.00 82 SER A CA 1
ATOM 695 C C . SER A 1 82 ? 11.628 5.008 7.409 1.00 92.00 82 SER A C 1
ATOM 697 O O . SER A 1 82 ? 12.044 5.558 6.389 1.00 92.00 82 SER A O 1
ATOM 699 N N . GLU A 1 83 ? 12.244 5.137 8.582 1.00 87.88 83 GLU A N 1
ATOM 700 C CA . GLU A 1 83 ? 13.504 5.876 8.742 1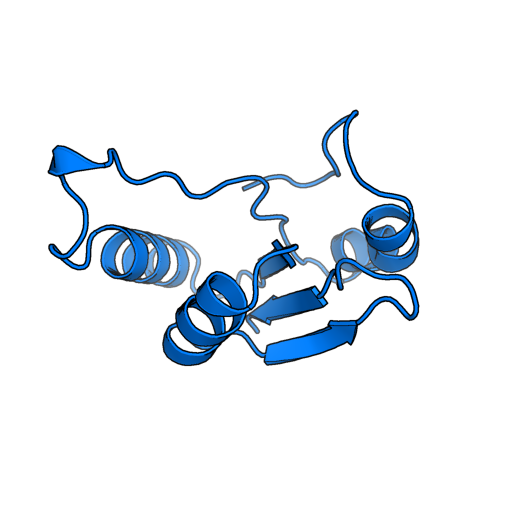.00 87.88 83 GLU A CA 1
ATOM 701 C C . GLU A 1 83 ? 14.728 5.075 8.257 1.00 87.88 83 GLU A C 1
ATOM 703 O O . GLU A 1 83 ? 15.795 5.642 8.027 1.00 87.88 83 GLU A O 1
ATOM 708 N N . SER A 1 84 ? 14.589 3.753 8.111 1.00 83.38 84 SER A N 1
ATOM 709 C CA . SER A 1 84 ? 15.640 2.854 7.629 1.00 83.38 84 SER A CA 1
ATOM 710 C C . SER A 1 84 ? 15.747 2.829 6.106 1.00 83.38 84 SER A C 1
ATOM 712 O O . SER A 1 84 ? 14.752 3.017 5.410 1.00 83.38 84 SER A O 1
ATOM 714 N N . GLU A 1 85 ? 16.946 2.507 5.614 1.00 84.75 85 GLU A N 1
ATOM 715 C CA . GLU A 1 85 ? 17.204 2.188 4.208 1.00 84.75 85 GLU A CA 1
ATOM 716 C C . GLU A 1 85 ? 17.327 0.658 4.007 1.00 84.75 85 GLU A C 1
ATOM 718 O O . GLU A 1 85 ? 17.998 0.003 4.816 1.00 84.75 85 GLU A O 1
ATOM 723 N N . PRO A 1 86 ? 16.744 0.076 2.939 1.00 85.50 86 PRO A N 1
ATOM 724 C CA . PRO A 1 86 ? 15.901 0.749 1.949 1.00 85.50 86 PRO A CA 1
ATOM 725 C C . PRO A 1 86 ? 14.584 1.239 2.566 1.00 85.50 86 PRO A C 1
ATOM 727 O O . PRO A 1 86 ? 14.049 0.609 3.479 1.00 85.50 86 PRO A O 1
ATOM 730 N N . LYS A 1 87 ? 14.083 2.376 2.071 1.00 91.44 87 LYS A N 1
ATOM 731 C CA . LYS A 1 87 ? 12.807 2.932 2.528 1.00 91.44 87 LYS A CA 1
ATOM 732 C C . LYS A 1 87 ? 11.629 2.011 2.223 1.00 91.44 87 LYS A C 1
ATOM 734 O O . LYS A 1 87 ? 11.479 1.516 1.110 1.00 91.44 87 LYS A O 1
ATOM 739 N N . GLU A 1 88 ? 10.739 1.895 3.197 1.00 94.31 88 GLU A N 1
ATOM 740 C CA . GLU A 1 88 ? 9.421 1.289 3.082 1.00 94.31 88 GLU A CA 1
ATOM 741 C C . GLU A 1 88 ? 8.354 2.383 3.243 1.00 94.31 88 GLU A C 1
ATOM 743 O O . GLU A 1 88 ? 8.470 3.241 4.115 1.00 94.31 88 GLU A O 1
ATOM 748 N N . TRP A 1 89 ? 7.306 2.381 2.422 1.00 95.94 89 TRP A N 1
ATOM 749 C CA . TRP A 1 89 ? 6.209 3.352 2.499 1.00 95.94 89 TRP A CA 1
ATOM 750 C C . TRP A 1 89 ? 4.892 2.669 2.811 1.00 95.94 89 TRP A C 1
ATOM 752 O O . TRP A 1 89 ? 4.527 1.695 2.155 1.00 95.94 89 TRP A O 1
ATOM 762 N N . VAL A 1 90 ? 4.116 3.261 3.717 1.00 97.06 90 VAL A N 1
ATOM 763 C CA . VAL A 1 90 ? 2.719 2.887 3.947 1.00 97.06 90 VAL A CA 1
ATOM 764 C C . VAL A 1 90 ? 1.830 3.776 3.091 1.00 97.06 90 VAL A C 1
ATOM 766 O O . VAL A 1 90 ? 1.874 5.006 3.179 1.00 97.06 90 VAL A O 1
ATOM 769 N N . MET A 1 91 ? 0.979 3.161 2.275 1.00 97.94 91 MET A N 1
ATOM 770 C CA . MET A 1 91 ? 0.074 3.868 1.372 1.00 97.94 91 MET A CA 1
ATOM 771 C C . MET A 1 91 ? -1.378 3.453 1.589 1.00 97.94 91 MET A C 1
ATOM 773 O O . MET A 1 91 ? -1.677 2.290 1.860 1.00 97.94 91 MET A O 1
ATOM 777 N N . VAL A 1 92 ? -2.305 4.400 1.419 1.00 97.94 92 VAL A N 1
ATOM 778 C CA . VAL A 1 92 ? -3.750 4.171 1.577 1.00 97.94 92 VAL A CA 1
ATOM 779 C C . VAL A 1 92 ? -4.561 4.691 0.391 1.00 97.94 92 VAL A C 1
ATOM 781 O O . VAL A 1 92 ? -4.206 5.691 -0.223 1.00 97.94 92 VAL A O 1
ATOM 784 N N . TYR A 1 93 ? -5.688 4.043 0.112 1.00 96.94 93 TYR A N 1
ATOM 785 C CA . TYR A 1 93 ? -6.738 4.477 -0.809 1.00 96.94 93 TYR A CA 1
ATOM 786 C C . TYR A 1 93 ? -8.062 4.584 -0.042 1.00 96.94 93 TYR A C 1
ATOM 788 O O . TYR A 1 93 ? -8.420 3.651 0.687 1.00 96.94 93 TYR A O 1
ATOM 796 N N . LYS A 1 94 ? -8.765 5.713 -0.183 1.00 91.19 94 LYS A N 1
ATOM 797 C CA . LYS A 1 94 ? -9.981 6.057 0.574 1.00 91.19 94 LYS A CA 1
ATOM 798 C C . LYS A 1 94 ? -11.247 5.953 -0.261 1.00 91.19 94 LYS A C 1
ATOM 800 O O . LYS A 1 94 ? -11.188 6.320 -1.453 1.00 91.19 94 LYS A O 1
#

Radius of gyration: 13.13 Å; chains: 1; bounding box: 34×22×34 Å

Foldseek 3Di:
DALADDPPDDPVVVVVNCVSVVQAGEDEDDDDDPVRPPVCVSLVVLVVVCVVVVPHKYKYKDLDPVVVVVVVVSAKDWPDWDPDPSIMTIIMHD

Sequence (94 aa):
VLKKLPPEASQLDSNYKYLFEKGYQYIGFLFVKPEMRKHHLGSEWLTLLKKATSKQRFWLTIEEESLKYFYEKNGFTVVDESESEPKEWVMVYK

pLDDT: mean 92.67, std 4.24, range [79.38, 97.94]